Protein AF-A0A522Z5S8-F1 (afdb_monomer_lite)

Secondary structure (DSSP, 8-state):
--------------------HHHHHHHHHHHHHHHHTTS-EEEEEEEEEEEEEEPP-HHHHHTT--SEEEEEEEEEEEETT--STTSTT-EEEEEEES-EEEE-EEEEEEETTEEEEEEEEEEEE--SSPPTTS--EEEEEEEEEE-TT-PBPSS--EEEEEEE---TT-SSPPPPEEEEEEE-

Sequence (184 aa):
MKNIFLSLFLAGPASAASTSLPAALGAASGLAKETSARLASKTNTLAVNACYERVDNAEADRLGLPKRLCLETLSITMPERDPYPLSYDAYLSATGTPAAPRMHISGAAREADGWELVGSWLSLWSAKEPVCGRLNSAHASVYVKSSLDGTLKDAPVTVRAFLMDGSALCRTSAPAVHFDYTRL

pLDDT: mean 79.32, std 18.93, range [34.72, 97.62]

Foldseek 3Di:
DDDDDDDDDDDDDDPPPPCDPVNVVVVVVVVVVVVLVPQDKDKAKDAQQWKWAFDDDVQCVLLVPDRMWTWGMKMKIDGPVDLACPPPPIWMATDTVVGGRTWHFPDWDDDPFFIWTKTFRDKGAQDPDFDAQGFRIKTKIWIFTAGRSGHTDPDDIWIKMKTWSPDPPYPHTHDIDMDTIDID

Radius of gyration: 26.78 Å; chains: 1; bounding box: 43×95×71 Å

Structure (mmCIF, N/CA/C/O backbone):
data_AF-A0A522Z5S8-F1
#
_entry.id   AF-A0A522Z5S8-F1
#
loop_
_atom_site.group_PDB
_atom_site.id
_atom_site.type_symbol
_atom_site.label_atom_id
_atom_site.label_alt_id
_atom_site.label_comp_id
_atom_site.label_asym_id
_atom_site.label_entity_id
_atom_site.label_seq_id
_atom_site.pdbx_PDB_ins_code
_atom_site.Cartn_x
_atom_site.Cartn_y
_atom_site.Cartn_z
_atom_site.occupancy
_atom_site.B_iso_or_equiv
_atom_site.auth_seq_id
_atom_site.auth_comp_id
_atom_site.auth_asym_id
_atom_site.auth_atom_id
_atom_site.pdbx_PDB_model_num
ATOM 1 N N . MET A 1 1 ? 19.270 79.980 44.756 1.00 37.28 1 MET A N 1
ATOM 2 C CA . MET A 1 1 ? 19.827 78.696 44.265 1.00 37.28 1 MET A CA 1
ATOM 3 C C . MET A 1 1 ? 19.237 78.472 42.871 1.00 37.28 1 MET A C 1
ATOM 5 O O . MET A 1 1 ? 18.026 78.397 42.782 1.00 37.28 1 MET A O 1
ATOM 9 N N . LYS A 1 2 ? 19.927 78.874 41.792 1.00 34.72 2 LYS A N 1
ATOM 10 C CA . LYS A 1 2 ? 20.772 78.067 40.875 1.00 34.72 2 LYS A CA 1
ATOM 11 C C . LYS A 1 2 ? 20.060 76.861 40.216 1.00 34.72 2 LYS A C 1
ATOM 13 O O . LYS A 1 2 ? 19.804 75.877 40.890 1.00 34.72 2 LYS A O 1
ATOM 18 N N . ASN A 1 3 ? 19.811 77.035 38.908 1.00 38.81 3 ASN A N 1
ATOM 19 C CA . ASN A 1 3 ? 19.640 76.131 37.752 1.00 38.81 3 ASN A CA 1
ATOM 20 C C . ASN A 1 3 ? 19.570 74.612 37.968 1.00 38.81 3 ASN A C 1
ATOM 22 O O . ASN A 1 3 ? 20.423 74.075 38.659 1.00 38.81 3 ASN A O 1
ATOM 26 N N . ILE A 1 4 ? 18.730 73.939 37.163 1.00 43.72 4 ILE A N 1
ATOM 27 C CA . ILE A 1 4 ? 19.125 72.830 36.266 1.00 43.72 4 ILE A CA 1
ATOM 28 C C . ILE A 1 4 ? 18.105 72.724 35.111 1.00 43.72 4 ILE A C 1
ATOM 30 O O . ILE A 1 4 ? 16.898 72.656 35.322 1.00 43.72 4 ILE A O 1
ATOM 34 N N . PHE A 1 5 ? 18.639 72.742 33.889 1.00 46.28 5 PHE A N 1
ATOM 35 C CA . PHE A 1 5 ? 18.004 72.341 32.632 1.00 46.28 5 PHE A CA 1
ATOM 36 C C . PHE A 1 5 ? 17.902 70.808 32.584 1.00 46.28 5 PHE A C 1
ATOM 38 O O . PHE A 1 5 ? 18.886 70.140 32.896 1.00 46.28 5 PHE A O 1
ATOM 45 N N . LEU A 1 6 ? 16.797 70.251 32.085 1.00 34.75 6 LEU A N 1
ATOM 46 C CA . LEU A 1 6 ? 16.799 68.888 31.547 1.00 34.75 6 LEU A CA 1
ATOM 47 C C . LEU A 1 6 ? 15.931 68.822 30.286 1.00 34.75 6 LEU A C 1
ATOM 49 O O . LEU A 1 6 ? 14.704 68.830 30.347 1.00 34.75 6 LEU A O 1
ATOM 53 N N . SER A 1 7 ? 16.599 68.779 29.137 1.00 41.12 7 SER A N 1
ATOM 54 C CA . SER A 1 7 ? 16.018 68.352 27.867 1.00 41.12 7 SER A CA 1
ATOM 55 C C . SER A 1 7 ? 15.877 66.830 27.882 1.00 41.12 7 SER A C 1
ATOM 57 O O . SER A 1 7 ? 16.847 66.142 28.200 1.00 41.12 7 SER A O 1
ATOM 59 N N . LEU A 1 8 ? 14.721 66.296 27.481 1.00 38.59 8 LEU A N 1
ATOM 60 C CA . LEU A 1 8 ? 14.593 64.886 27.114 1.00 38.59 8 LEU A CA 1
ATOM 61 C C . LEU A 1 8 ? 14.033 64.761 25.693 1.00 38.59 8 LEU A C 1
ATOM 63 O O . LEU A 1 8 ? 13.102 65.460 25.301 1.00 38.59 8 LEU A O 1
ATOM 67 N N . PHE A 1 9 ? 14.697 63.894 24.937 1.00 37.50 9 PHE A N 1
ATOM 68 C CA . PHE A 1 9 ? 14.562 63.637 23.512 1.00 37.50 9 PHE A CA 1
ATOM 69 C C . PHE A 1 9 ? 13.242 62.954 23.109 1.00 37.50 9 PHE A C 1
ATOM 71 O O . PHE A 1 9 ? 12.635 62.223 23.885 1.00 37.50 9 PHE A O 1
ATOM 78 N N . LEU A 1 10 ? 12.896 63.188 21.837 1.00 46.06 10 LEU A N 1
ATOM 79 C CA . LEU A 1 10 ? 12.047 62.435 20.904 1.00 46.06 10 LEU A CA 1
ATOM 80 C C . LEU A 1 10 ? 11.455 61.084 21.352 1.00 46.06 10 LEU A C 1
ATOM 82 O O . LEU A 1 10 ? 12.182 60.142 21.655 1.00 46.06 10 LEU A O 1
ATOM 86 N N . ALA A 1 11 ? 10.152 60.933 21.094 1.00 39.16 11 ALA A N 1
ATOM 87 C CA . ALA A 1 11 ? 9.574 59.681 20.610 1.00 39.16 11 ALA A CA 1
ATOM 88 C C . ALA A 1 11 ? 8.428 59.990 19.623 1.00 39.16 11 ALA A C 1
ATOM 90 O O . ALA A 1 11 ? 7.329 60.359 20.029 1.00 39.16 11 ALA A O 1
ATOM 91 N N . GLY A 1 12 ? 8.682 59.850 18.315 1.00 40.97 12 GLY A N 1
ATOM 92 C CA . GLY A 1 12 ? 7.611 59.432 17.397 1.00 40.97 12 GLY A CA 1
ATOM 93 C C . GLY A 1 12 ? 7.216 57.994 17.755 1.00 40.97 12 GLY A C 1
ATOM 94 O O . GLY A 1 12 ? 8.069 57.256 18.254 1.00 40.97 12 GLY A O 1
ATOM 95 N N . PRO A 1 13 ? 5.948 57.585 17.595 1.00 44.25 13 PRO A N 1
ATOM 96 C CA . PRO A 1 13 ? 5.500 56.984 16.329 1.00 44.25 13 PRO A CA 1
ATOM 97 C C . PRO A 1 13 ? 4.015 57.347 16.038 1.00 44.25 13 PRO A C 1
ATOM 99 O O . PRO A 1 13 ? 3.306 57.861 16.889 1.00 44.25 13 PRO A O 1
ATOM 102 N N . ALA A 1 14 ? 3.469 57.226 14.833 1.00 38.84 14 ALA A N 1
ATOM 103 C CA . ALA A 1 14 ? 3.200 55.955 14.188 1.00 38.84 14 ALA A CA 1
ATOM 104 C C . ALA A 1 14 ? 3.153 56.142 12.672 1.00 38.84 14 ALA A C 1
ATOM 106 O O . ALA A 1 14 ? 2.188 56.654 12.108 1.00 38.84 14 ALA A O 1
ATOM 107 N N . SER A 1 15 ? 4.194 55.646 12.006 1.00 42.84 15 SER A N 1
ATOM 108 C CA . SER A 1 15 ? 3.982 55.045 10.698 1.00 42.84 15 SER A CA 1
ATOM 109 C C . SER A 1 15 ? 3.010 53.892 10.929 1.00 42.84 15 SER A C 1
ATOM 111 O O . SER A 1 15 ? 3.360 52.904 11.579 1.00 42.84 15 SER A O 1
ATOM 113 N N . ALA A 1 16 ? 1.766 54.047 10.479 1.00 45.31 16 ALA A N 1
ATOM 114 C CA . ALA A 1 16 ? 0.906 52.904 10.245 1.00 45.31 16 ALA A CA 1
ATOM 115 C C . ALA A 1 16 ? 1.639 52.061 9.201 1.00 45.31 16 ALA A C 1
ATOM 117 O O . ALA A 1 16 ? 1.659 52.408 8.019 1.00 45.31 16 ALA A O 1
ATOM 118 N N . ALA A 1 17 ? 2.333 51.018 9.659 1.00 46.22 17 ALA A N 1
ATOM 119 C CA . ALA A 1 17 ? 2.975 50.067 8.777 1.00 46.22 17 ALA A CA 1
ATOM 120 C C . ALA A 1 17 ? 1.879 49.517 7.866 1.00 46.22 17 ALA A C 1
ATOM 122 O O . ALA A 1 17 ? 1.029 48.740 8.294 1.00 46.22 17 ALA A O 1
ATOM 123 N N . SER A 1 18 ? 1.874 49.987 6.619 1.00 45.94 18 SER A N 1
ATOM 124 C CA . SER A 1 18 ? 1.090 49.394 5.553 1.00 45.94 18 SER A CA 1
ATOM 125 C C . SER A 1 18 ? 1.662 48.002 5.355 1.00 45.94 18 SER A C 1
ATOM 127 O O . SER A 1 18 ? 2.659 47.820 4.659 1.00 45.94 18 SER A O 1
ATOM 129 N N . THR A 1 19 ? 1.083 47.018 6.035 1.00 49.81 19 THR A N 1
ATOM 130 C CA . THR A 1 19 ? 1.290 45.619 5.701 1.00 49.81 19 THR A CA 1
ATOM 131 C C . THR A 1 19 ? 0.770 45.459 4.288 1.00 49.81 19 THR A C 1
ATOM 133 O O . THR A 1 19 ? -0.432 45.438 4.029 1.00 49.81 19 THR A O 1
ATOM 136 N N . SER A 1 20 ? 1.703 45.442 3.342 1.00 51.53 20 SER A N 1
ATOM 137 C CA . SER A 1 20 ? 1.386 45.170 1.956 1.00 51.53 20 SER A CA 1
ATOM 138 C C . SER A 1 20 ? 0.642 43.833 1.905 1.00 51.53 20 SER A C 1
ATOM 140 O O . SER A 1 20 ? 0.994 42.884 2.615 1.00 51.53 20 SER A O 1
ATOM 142 N N . LEU A 1 21 ? -0.404 43.759 1.077 1.00 51.47 21 LEU A N 1
ATOM 143 C CA . LEU A 1 21 ? -1.185 42.538 0.852 1.00 51.47 21 LEU A CA 1
ATOM 144 C C . LEU A 1 21 ? -0.321 41.260 0.753 1.00 51.47 21 LEU A C 1
ATOM 146 O O . LEU A 1 21 ? -0.711 40.267 1.356 1.00 51.47 21 LEU A O 1
ATOM 150 N N . PRO A 1 22 ? 0.873 41.250 0.121 1.00 54.16 22 PRO A N 1
ATOM 151 C CA . PRO A 1 22 ? 1.738 40.069 0.079 1.00 54.16 22 PRO A CA 1
ATOM 152 C C . PRO A 1 22 ? 2.252 39.600 1.446 1.00 54.16 22 PRO A C 1
ATOM 154 O O . PRO A 1 22 ? 2.357 38.398 1.669 1.00 54.16 22 PRO A O 1
ATOM 157 N N . ALA A 1 23 ? 2.555 40.513 2.374 1.00 52.62 23 ALA A N 1
ATOM 158 C CA . ALA A 1 23 ? 3.018 40.164 3.718 1.00 52.62 23 ALA A CA 1
ATOM 159 C C . ALA A 1 23 ? 1.867 39.632 4.586 1.00 52.62 23 ALA A C 1
ATOM 161 O O . ALA A 1 23 ? 2.050 38.673 5.334 1.00 52.62 23 ALA A O 1
ATOM 162 N N . ALA A 1 24 ? 0.666 40.197 4.430 1.00 51.31 24 ALA A N 1
ATOM 163 C CA . ALA A 1 24 ? -0.547 39.699 5.076 1.00 51.31 24 ALA A CA 1
ATOM 164 C C . ALA A 1 24 ? -0.981 38.332 4.513 1.00 51.31 24 ALA A C 1
ATOM 166 O O . ALA A 1 24 ? -1.322 37.440 5.284 1.00 51.31 24 ALA A O 1
ATOM 167 N N . LEU A 1 25 ? -0.900 38.127 3.192 1.00 49.47 25 LEU A N 1
ATOM 168 C CA . LEU A 1 25 ? -1.149 36.832 2.551 1.00 49.47 25 LEU A CA 1
ATOM 169 C C . LEU A 1 25 ? -0.077 35.799 2.911 1.00 49.47 25 LEU A C 1
ATOM 171 O O . LEU A 1 25 ? -0.419 34.648 3.161 1.00 49.47 25 LEU A O 1
ATOM 175 N N . GLY A 1 26 ? 1.197 36.185 2.987 1.00 48.94 26 GLY A N 1
ATOM 176 C CA . GLY A 1 26 ? 2.288 35.308 3.418 1.00 48.94 26 GLY A CA 1
ATOM 177 C C . GLY A 1 26 ? 2.139 34.867 4.876 1.00 48.94 26 GLY A C 1
ATOM 178 O O . GLY A 1 26 ? 2.268 33.681 5.173 1.00 48.94 26 GLY A O 1
ATOM 179 N N . ALA A 1 27 ? 1.777 35.792 5.769 1.00 52.03 27 ALA A N 1
ATOM 180 C CA . ALA A 1 27 ? 1.497 35.495 7.172 1.00 52.03 27 ALA A CA 1
ATOM 181 C C . ALA A 1 27 ? 0.217 34.661 7.349 1.00 52.03 27 ALA A C 1
ATOM 183 O O . ALA A 1 27 ? 0.223 33.711 8.123 1.00 52.03 27 ALA A O 1
ATOM 184 N N . ALA A 1 28 ? -0.852 34.943 6.595 1.00 53.97 28 ALA A N 1
ATOM 185 C CA . ALA A 1 28 ? -2.082 34.148 6.604 1.00 53.97 28 ALA A CA 1
ATOM 186 C C . ALA A 1 28 ? -1.871 32.740 6.027 1.00 53.97 28 ALA A C 1
ATOM 188 O O . ALA A 1 28 ? -2.421 31.779 6.552 1.00 53.97 28 ALA A O 1
ATOM 189 N N . SER A 1 29 ? -1.032 32.598 4.997 1.00 52.19 29 SER A N 1
ATOM 190 C CA . SER A 1 29 ? -0.641 31.296 4.442 1.00 52.19 29 SER A CA 1
ATOM 191 C C . SER A 1 29 ? 0.230 30.514 5.425 1.00 52.19 29 SER A C 1
ATOM 193 O O . SER A 1 29 ? 0.051 29.310 5.571 1.00 52.19 29 SER A O 1
ATOM 195 N N . GLY A 1 30 ? 1.145 31.190 6.129 1.00 48.44 30 GLY A N 1
ATOM 196 C CA . GLY A 1 30 ? 1.955 30.605 7.199 1.00 48.44 30 GLY A CA 1
ATOM 197 C C . GLY A 1 30 ? 1.107 30.130 8.380 1.00 48.44 30 GLY A C 1
ATOM 198 O O . GLY A 1 30 ? 1.218 28.973 8.776 1.00 48.44 30 GLY A O 1
ATOM 199 N N . LEU A 1 31 ? 0.191 30.976 8.865 1.00 45.19 31 LEU A N 1
ATOM 200 C CA . LEU A 1 31 ? -0.770 30.620 9.910 1.00 45.19 31 LEU A CA 1
ATOM 201 C C . LEU A 1 31 ? -1.704 29.498 9.458 1.00 45.19 31 LEU A C 1
ATOM 203 O O . LEU A 1 31 ? -1.884 28.550 10.208 1.00 45.19 31 LEU A O 1
ATOM 207 N N . ALA A 1 32 ? -2.264 29.533 8.247 1.00 51.31 32 ALA A N 1
ATOM 208 C CA . ALA A 1 32 ? -3.106 28.449 7.737 1.00 51.31 32 ALA A CA 1
ATOM 209 C C . ALA A 1 32 ? -2.341 27.115 7.690 1.00 51.31 32 ALA A C 1
ATOM 211 O O . ALA A 1 32 ? -2.865 26.091 8.117 1.00 51.31 32 ALA A O 1
ATOM 212 N N . LYS A 1 33 ? -1.068 27.139 7.274 1.00 50.38 33 LYS A N 1
ATOM 213 C CA . LYS A 1 33 ? -0.198 25.956 7.220 1.00 50.38 33 LYS A CA 1
ATOM 214 C C . LYS A 1 33 ? 0.161 25.419 8.614 1.00 50.38 33 LYS A C 1
ATOM 216 O O . LYS A 1 33 ? 0.175 24.206 8.804 1.00 50.38 33 LYS A O 1
ATOM 221 N N . GLU A 1 34 ? 0.386 26.292 9.599 1.00 44.44 34 GLU A N 1
ATOM 222 C CA . GLU A 1 34 ? 0.564 25.906 11.011 1.00 44.44 34 GLU A CA 1
ATOM 223 C C . GLU A 1 34 ? -0.739 25.441 11.681 1.00 44.44 34 GLU A C 1
ATOM 225 O O . GLU A 1 34 ? -0.708 24.558 12.536 1.00 44.44 34 GLU A O 1
ATOM 230 N N . THR A 1 35 ? -1.890 25.995 11.292 1.00 47.41 35 THR A N 1
ATOM 231 C CA . THR A 1 35 ? -3.193 25.634 11.872 1.00 47.41 35 THR A CA 1
ATOM 232 C C . THR A 1 35 ? -3.669 24.275 11.352 1.00 47.41 35 THR A C 1
ATOM 234 O O . THR A 1 35 ? -4.172 23.477 12.138 1.00 47.41 35 THR A O 1
ATOM 237 N N . SER A 1 36 ? -3.422 23.951 10.076 1.00 48.66 36 SER A N 1
ATOM 238 C CA . SER A 1 36 ? -3.615 22.596 9.534 1.00 48.66 36 SER A CA 1
ATOM 239 C C . SER A 1 36 ? -2.697 21.572 10.210 1.00 48.66 36 SER A C 1
ATOM 241 O O . SER A 1 36 ? -3.125 20.462 10.509 1.00 48.66 36 SER A O 1
ATOM 243 N N . ALA A 1 37 ? -1.459 21.957 10.542 1.00 48.75 37 ALA A N 1
ATOM 244 C CA . ALA A 1 37 ? -0.503 21.093 11.239 1.00 48.75 37 ALA A CA 1
ATOM 245 C C . ALA A 1 37 ? -0.835 20.848 12.730 1.00 48.75 37 ALA A C 1
ATOM 247 O O . ALA A 1 37 ? -0.194 20.012 13.365 1.00 48.75 37 ALA A O 1
ATOM 248 N N . ARG A 1 38 ? -1.824 21.556 13.299 1.00 51.06 38 ARG A N 1
ATOM 249 C CA . ARG A 1 38 ? -2.260 21.443 14.707 1.00 51.06 38 ARG A CA 1
ATOM 250 C C . ARG A 1 38 ? -3.714 20.997 14.870 1.00 51.06 38 ARG A C 1
ATOM 252 O O . ARG A 1 38 ? -4.305 21.198 15.932 1.00 51.06 38 ARG A O 1
ATOM 259 N N . LEU A 1 39 ? -4.314 20.394 13.849 1.00 60.91 39 LEU A N 1
ATOM 260 C CA . LEU A 1 39 ? -5.585 19.708 14.044 1.00 60.91 39 LEU A CA 1
ATOM 261 C C . LEU A 1 39 ? -5.332 18.461 14.897 1.00 60.91 39 LEU A C 1
ATOM 263 O O . LEU A 1 39 ? -4.479 17.636 14.568 1.00 60.91 39 LEU A O 1
ATOM 267 N N . ALA A 1 40 ? -6.052 18.348 16.016 1.00 74.94 40 ALA A N 1
ATOM 268 C CA . ALA A 1 40 ? -6.069 17.126 16.808 1.00 74.94 40 ALA A CA 1
ATOM 269 C C . ALA A 1 40 ? -6.390 15.950 15.875 1.00 74.94 40 ALA A C 1
ATOM 271 O O . ALA A 1 40 ? -7.257 16.064 15.002 1.00 74.94 40 ALA A O 1
ATOM 272 N N . SER A 1 41 ? -5.632 14.865 15.998 1.00 84.94 41 SER A N 1
ATOM 273 C CA . SER A 1 41 ? -5.731 13.713 15.109 1.00 84.94 41 SER A CA 1
ATOM 274 C C . SER A 1 41 ? -5.950 12.454 15.924 1.00 84.94 41 SER A C 1
ATOM 276 O O . SER A 1 41 ? -5.362 12.268 16.988 1.00 84.94 41 SER A O 1
ATOM 278 N N . LYS A 1 42 ? -6.785 11.570 15.389 1.00 88.38 42 LYS A N 1
ATOM 279 C CA . LYS A 1 42 ? -6.973 10.223 15.914 1.00 88.38 42 LYS A CA 1
ATOM 280 C C . LYS A 1 42 ? -6.209 9.244 15.036 1.00 88.38 42 LYS A C 1
ATOM 282 O O . LYS A 1 42 ? -6.251 9.345 13.810 1.00 88.38 42 LYS A O 1
ATOM 287 N N . THR A 1 43 ? -5.525 8.294 15.664 1.00 92.44 43 THR A N 1
ATOM 288 C CA . THR A 1 43 ? -4.849 7.197 14.966 1.00 92.44 43 THR A CA 1
ATOM 289 C C . THR A 1 43 ? -5.447 5.876 15.421 1.00 92.44 43 THR A C 1
ATOM 291 O O . THR A 1 43 ? -5.424 5.572 16.611 1.00 92.44 43 THR A O 1
ATOM 294 N N . ASN A 1 44 ? -5.971 5.094 14.478 1.00 93.31 44 ASN A N 1
ATOM 295 C CA . ASN A 1 44 ? -6.411 3.722 14.719 1.00 93.31 44 ASN A CA 1
ATOM 296 C C . ASN A 1 44 ? -5.375 2.764 14.138 1.00 93.31 44 ASN A C 1
ATOM 298 O O . ASN A 1 44 ? -5.018 2.895 12.968 1.00 93.31 44 ASN A O 1
ATOM 302 N N . THR A 1 45 ? -4.924 1.796 14.933 1.00 95.38 45 THR A N 1
ATOM 303 C CA . THR A 1 45 ? -3.874 0.845 14.547 1.00 95.38 45 THR A CA 1
ATOM 304 C C . THR A 1 45 ? -4.403 -0.581 14.576 1.00 95.38 45 THR A C 1
ATOM 306 O O . THR A 1 45 ? -4.994 -1.010 15.563 1.00 95.38 45 THR A O 1
ATOM 309 N N . LEU A 1 46 ? -4.136 -1.316 13.502 1.00 95.44 46 LEU A N 1
ATOM 310 C CA . LEU A 1 46 ? -4.347 -2.748 13.364 1.00 95.44 46 LEU A CA 1
ATOM 311 C C . LEU A 1 46 ? -2.989 -3.457 13.421 1.00 95.44 46 LEU A C 1
ATOM 313 O O . LEU A 1 46 ? -2.070 -3.121 12.669 1.00 95.44 46 LEU A O 1
ATOM 317 N N . ALA A 1 47 ? -2.866 -4.458 14.289 1.00 95.38 47 ALA A N 1
ATOM 318 C CA . ALA A 1 47 ? -1.757 -5.401 14.227 1.00 95.38 47 ALA A CA 1
ATOM 319 C C . ALA A 1 47 ? -2.007 -6.386 13.076 1.00 95.38 47 ALA A C 1
ATOM 321 O O . ALA A 1 47 ? -3.066 -7.001 13.010 1.00 95.38 47 ALA A O 1
ATOM 322 N N . VAL A 1 48 ? -1.041 -6.532 12.170 1.00 94.50 48 VAL A N 1
ATOM 323 C CA . VAL A 1 48 ? -1.150 -7.407 10.993 1.00 94.50 48 VAL A CA 1
ATOM 324 C C . VAL A 1 48 ? -0.235 -8.620 11.122 1.00 94.50 48 VAL A C 1
ATOM 326 O O . VAL A 1 48 ? -0.685 -9.741 10.885 1.00 94.50 48 VAL A O 1
ATOM 329 N N . ASN A 1 49 ? 1.028 -8.392 11.505 1.00 94.50 49 ASN A N 1
ATOM 330 C CA . ASN A 1 49 ? 2.063 -9.406 11.735 1.00 94.50 49 ASN A CA 1
ATOM 331 C C . ASN A 1 49 ? 2.096 -10.515 10.668 1.00 94.50 49 ASN A C 1
ATOM 333 O O . ASN A 1 49 ? 1.986 -11.701 10.979 1.00 94.50 49 ASN A O 1
ATOM 337 N N . ALA A 1 50 ? 2.223 -10.127 9.398 1.00 95.19 50 ALA A N 1
ATOM 338 C CA . ALA A 1 50 ? 2.193 -11.049 8.267 1.00 95.19 50 ALA A CA 1
ATOM 339 C C . ALA A 1 50 ? 3.246 -10.709 7.218 1.00 95.19 50 ALA A C 1
ATOM 341 O O . ALA A 1 50 ? 3.548 -9.539 6.983 1.00 95.19 50 ALA A O 1
ATOM 342 N N . CYS A 1 51 ? 3.756 -11.732 6.536 1.00 95.69 51 CYS A N 1
ATOM 343 C CA . CYS A 1 51 ? 4.565 -11.550 5.341 1.00 95.69 51 CYS A CA 1
ATOM 344 C C . CYS A 1 51 ? 3.779 -11.943 4.093 1.00 95.69 51 CYS A C 1
ATOM 346 O O . CYS A 1 51 ? 2.880 -12.776 4.132 1.00 95.69 51 CYS A O 1
ATOM 348 N N . TYR A 1 52 ? 4.146 -11.317 2.989 1.00 96.69 52 TYR A N 1
ATOM 349 C CA . TYR A 1 52 ? 3.513 -11.426 1.695 1.00 96.69 52 TYR A CA 1
ATOM 350 C C . TYR A 1 52 ? 4.604 -11.664 0.660 1.00 96.69 52 TYR A C 1
ATOM 352 O O . TYR A 1 52 ? 5.636 -10.988 0.683 1.00 96.69 52 TYR A O 1
ATOM 360 N N . GLU A 1 53 ? 4.375 -12.590 -0.259 1.00 97.62 53 GLU A N 1
ATOM 361 C CA . GLU A 1 53 ? 5.288 -12.894 -1.355 1.00 97.62 53 GLU A CA 1
ATOM 362 C C . GLU A 1 53 ? 4.568 -12.779 -2.696 1.00 97.62 53 GLU A C 1
ATOM 364 O O . GLU A 1 53 ? 3.474 -13.313 -2.876 1.00 97.62 53 GLU A O 1
ATOM 369 N N . ARG A 1 54 ? 5.165 -12.058 -3.646 1.00 96.75 54 ARG A N 1
ATOM 370 C CA . ARG A 1 54 ? 4.648 -12.009 -5.016 1.00 96.75 54 ARG A CA 1
ATOM 371 C C . ARG A 1 54 ? 5.193 -13.160 -5.847 1.00 96.75 54 ARG A C 1
ATOM 373 O O . ARG A 1 54 ? 6.293 -13.650 -5.605 1.00 96.75 54 ARG A O 1
ATOM 380 N N . VAL A 1 55 ? 4.455 -13.499 -6.899 1.00 95.88 55 VAL A N 1
ATOM 381 C CA . VAL A 1 55 ? 4.928 -14.400 -7.953 1.00 95.88 55 VAL A CA 1
ATOM 382 C C . VAL A 1 55 ? 6.210 -13.880 -8.618 1.00 95.88 55 VAL A C 1
ATOM 384 O O . VAL A 1 55 ? 6.484 -12.670 -8.647 1.00 95.88 55 VAL A O 1
ATOM 387 N N . ASP A 1 56 ? 6.986 -14.806 -9.183 1.00 96.12 56 ASP A N 1
ATOM 388 C CA . ASP A 1 56 ? 8.156 -14.468 -9.989 1.00 96.12 56 ASP A CA 1
ATOM 389 C C . ASP A 1 56 ? 7.735 -13.681 -11.233 1.00 96.12 56 ASP A C 1
ATOM 391 O O . ASP A 1 56 ? 6.863 -14.093 -12.000 1.00 96.12 56 ASP A O 1
ATOM 395 N N . ASN A 1 57 ? 8.343 -12.507 -11.412 1.00 95.75 57 ASN A N 1
ATOM 396 C CA . ASN A 1 57 ? 8.029 -11.599 -12.504 1.00 95.75 57 ASN A CA 1
ATOM 397 C C . ASN A 1 57 ? 9.252 -10.729 -12.816 1.00 95.75 57 ASN A C 1
ATOM 399 O O . ASN A 1 57 ? 9.585 -9.820 -12.055 1.00 95.75 57 ASN A O 1
ATOM 403 N N . ALA A 1 58 ? 9.875 -10.988 -13.967 1.00 93.75 58 ALA A N 1
ATOM 404 C CA . ALA A 1 58 ? 11.109 -10.321 -14.377 1.00 93.75 58 ALA A CA 1
ATOM 405 C C . ALA A 1 58 ? 10.964 -8.794 -14.502 1.00 93.75 58 ALA A C 1
ATOM 407 O O . ALA A 1 58 ? 11.917 -8.058 -14.254 1.00 93.75 58 ALA A O 1
ATOM 408 N N . GLU A 1 59 ? 9.778 -8.299 -14.862 1.00 91.88 59 GLU A N 1
ATOM 409 C CA . GLU A 1 59 ? 9.543 -6.861 -14.989 1.00 91.88 59 GLU A CA 1
ATOM 410 C C . GLU A 1 59 ? 9.387 -6.196 -13.616 1.00 91.88 59 GLU A C 1
ATOM 412 O O . GLU A 1 59 ? 9.927 -5.114 -13.392 1.00 91.88 59 GLU A O 1
ATOM 417 N N . ALA A 1 60 ? 8.734 -6.866 -12.663 1.00 93.94 60 ALA A N 1
ATOM 418 C CA . ALA A 1 60 ? 8.689 -6.425 -11.271 1.00 93.94 60 ALA A CA 1
ATOM 419 C C . ALA A 1 60 ? 10.091 -6.405 -10.639 1.00 93.94 60 ALA A C 1
ATOM 421 O O . ALA A 1 60 ? 10.426 -5.445 -9.943 1.00 93.94 60 ALA A O 1
ATOM 422 N N . ASP A 1 61 ? 10.920 -7.420 -10.918 1.00 94.06 61 ASP A N 1
ATOM 423 C CA . ASP A 1 61 ? 12.322 -7.473 -10.482 1.00 94.06 61 ASP A CA 1
ATOM 424 C C . ASP A 1 61 ? 13.127 -6.304 -11.064 1.00 94.06 61 ASP A C 1
ATOM 426 O O . ASP A 1 61 ? 13.811 -5.587 -10.334 1.00 94.06 61 ASP A O 1
ATOM 430 N N . ARG A 1 62 ? 12.992 -6.052 -12.373 1.00 91.69 62 ARG A N 1
ATOM 431 C CA . ARG A 1 62 ? 13.657 -4.937 -13.065 1.00 91.69 62 ARG A CA 1
ATOM 432 C C . ARG A 1 62 ? 13.245 -3.572 -12.509 1.00 91.69 62 ARG A C 1
ATOM 434 O O . ARG A 1 62 ? 14.072 -2.665 -12.445 1.00 91.69 62 ARG A O 1
ATOM 441 N N . LEU A 1 63 ? 11.976 -3.416 -12.135 1.00 91.06 63 LEU A N 1
ATOM 442 C CA . LEU A 1 63 ? 11.435 -2.198 -11.526 1.00 91.06 63 LEU A CA 1
ATOM 443 C C . LEU A 1 63 ? 11.775 -2.074 -10.030 1.00 91.06 63 LEU A C 1
ATOM 445 O O . LEU A 1 63 ? 11.443 -1.062 -9.414 1.00 91.06 63 LEU A O 1
ATOM 449 N N . GLY A 1 64 ? 12.450 -3.072 -9.450 1.00 92.06 64 GLY A N 1
ATOM 450 C CA . GLY A 1 64 ? 12.903 -3.073 -8.061 1.00 92.06 64 GLY A CA 1
ATOM 451 C C . GLY A 1 64 ? 11.809 -3.382 -7.039 1.00 92.06 64 GLY A C 1
ATOM 452 O O . GLY A 1 64 ? 12.011 -3.148 -5.848 1.00 92.06 64 GLY A O 1
ATOM 453 N N . LEU A 1 65 ? 10.649 -3.888 -7.470 1.00 93.19 65 LEU A N 1
ATOM 454 C CA . LEU A 1 65 ? 9.554 -4.213 -6.562 1.00 93.19 65 LEU A CA 1
ATOM 455 C C . LEU A 1 65 ? 9.971 -5.392 -5.663 1.00 93.19 65 LEU A C 1
ATOM 457 O O . LEU A 1 65 ? 10.281 -6.461 -6.192 1.00 93.19 65 LEU A O 1
ATOM 461 N N . PRO A 1 66 ? 9.964 -5.273 -4.323 1.00 93.81 66 PRO A N 1
ATOM 462 C CA . PRO A 1 66 ? 10.432 -6.345 -3.450 1.00 93.81 66 PRO A CA 1
ATOM 463 C C . PRO A 1 66 ? 9.643 -7.642 -3.646 1.00 93.81 66 PRO A C 1
ATOM 465 O O . PRO A 1 66 ? 8.415 -7.625 -3.768 1.00 93.81 66 PRO A O 1
ATOM 468 N N . LYS A 1 67 ? 10.348 -8.780 -3.657 1.00 95.19 67 LYS A N 1
ATOM 469 C CA . LYS A 1 67 ? 9.715 -10.105 -3.752 1.00 95.19 67 LYS A CA 1
ATOM 470 C C . LYS A 1 67 ? 8.900 -10.433 -2.500 1.00 95.19 67 LYS A C 1
ATOM 472 O O . LYS A 1 67 ? 7.799 -10.964 -2.608 1.00 95.19 67 LYS A O 1
ATOM 477 N N . ARG A 1 68 ? 9.418 -10.046 -1.332 1.00 95.75 68 ARG A N 1
ATOM 478 C CA . ARG A 1 68 ? 8.786 -10.243 -0.029 1.00 95.75 68 ARG A CA 1
ATOM 479 C C . ARG A 1 68 ? 8.563 -8.909 0.671 1.00 95.75 68 ARG A C 1
ATOM 481 O O . ARG A 1 68 ? 9.450 -8.059 0.678 1.00 95.75 68 ARG A O 1
ATOM 488 N N . LEU A 1 69 ? 7.391 -8.765 1.276 1.00 94.56 69 LEU A N 1
ATOM 489 C CA . LEU A 1 69 ? 6.996 -7.631 2.106 1.00 94.56 69 LEU A CA 1
ATOM 490 C C . LEU A 1 69 ? 6.507 -8.182 3.444 1.00 94.56 69 LEU A C 1
ATOM 492 O O . LEU A 1 69 ? 5.732 -9.131 3.456 1.00 94.56 69 LEU A O 1
ATOM 496 N N . CYS A 1 70 ? 6.933 -7.620 4.568 1.00 94.69 70 CYS A N 1
ATOM 497 C CA . CYS A 1 70 ? 6.427 -8.007 5.885 1.00 94.69 70 CYS A CA 1
ATOM 498 C C . CYS A 1 70 ? 5.790 -6.793 6.548 1.00 94.69 70 CYS A C 1
ATOM 500 O O . CYS A 1 70 ? 6.440 -5.761 6.672 1.00 94.69 70 CYS A O 1
ATOM 502 N N . LEU A 1 71 ? 4.521 -6.917 6.924 1.00 93.81 71 LEU A N 1
ATOM 503 C CA . LEU A 1 71 ? 3.704 -5.873 7.526 1.00 93.81 71 LEU A CA 1
ATOM 504 C C . LEU A 1 71 ? 3.432 -6.248 8.983 1.00 93.81 71 LEU A C 1
ATOM 506 O O . LEU A 1 71 ? 2.802 -7.269 9.260 1.00 93.81 71 LEU A O 1
ATOM 510 N N . GLU A 1 72 ? 3.910 -5.430 9.909 1.00 95.31 72 GLU A N 1
ATOM 511 C CA . GLU A 1 72 ? 3.726 -5.636 11.348 1.00 95.31 72 GLU A CA 1
ATOM 512 C C . GLU A 1 72 ? 2.465 -4.921 11.824 1.00 95.31 72 GLU A C 1
ATOM 514 O O . GLU A 1 72 ? 1.567 -5.544 12.389 1.00 95.31 72 GLU A O 1
ATOM 519 N N . THR A 1 73 ? 2.363 -3.625 11.532 1.00 95.12 73 THR A N 1
ATOM 520 C CA . THR A 1 73 ? 1.202 -2.800 11.869 1.00 95.12 73 THR A CA 1
ATOM 521 C C . THR A 1 73 ? 0.754 -1.982 10.672 1.00 95.12 73 THR A C 1
ATOM 523 O O . THR A 1 73 ? 1.559 -1.617 9.813 1.00 95.12 73 THR A O 1
ATOM 526 N N . LEU A 1 74 ? -0.541 -1.689 10.638 1.00 95.19 74 LEU A N 1
ATOM 527 C CA . LEU A 1 74 ? -1.151 -0.749 9.716 1.00 95.19 74 LEU A CA 1
ATOM 528 C C . LEU A 1 74 ? -1.970 0.243 10.533 1.00 95.19 74 LEU A C 1
ATOM 530 O O . LEU A 1 74 ? -2.797 -0.163 11.347 1.00 95.19 74 LEU A O 1
ATOM 534 N N . SER A 1 75 ? -1.759 1.531 10.313 1.00 94.88 75 SER A N 1
ATOM 535 C CA . SER A 1 75 ? -2.494 2.587 10.996 1.00 94.88 75 SER A CA 1
ATOM 536 C C . SER A 1 7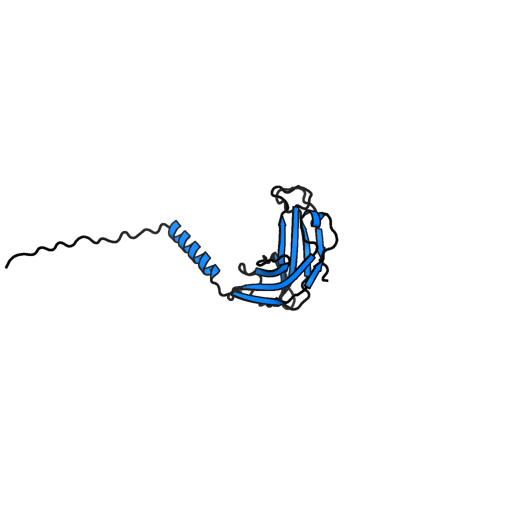5 ? -3.171 3.498 9.993 1.00 94.88 75 SER A C 1
ATOM 538 O O . SER A 1 75 ? -2.661 3.719 8.898 1.00 94.88 75 SER A O 1
ATOM 540 N N . ILE A 1 76 ? -4.303 4.060 10.396 1.00 93.81 76 ILE A N 1
ATOM 541 C CA . ILE A 1 76 ? -4.926 5.203 9.739 1.00 93.81 76 ILE A CA 1
ATOM 542 C C . ILE A 1 76 ? -4.933 6.375 10.710 1.00 93.81 76 ILE A C 1
ATOM 544 O O . ILE A 1 76 ? -5.420 6.254 11.836 1.00 93.81 76 ILE A O 1
ATOM 548 N N . THR A 1 77 ? -4.401 7.508 10.267 1.00 92.62 77 THR A N 1
ATOM 549 C CA . THR A 1 77 ? -4.453 8.772 10.999 1.00 92.62 77 THR A CA 1
ATOM 550 C C . THR A 1 77 ? -5.427 9.702 10.292 1.00 92.62 77 THR A C 1
ATOM 552 O O . THR A 1 77 ? -5.328 9.886 9.081 1.00 92.62 77 THR A O 1
ATOM 555 N N . MET A 1 78 ? -6.368 10.279 11.040 1.00 90.38 78 MET A N 1
ATOM 556 C CA . MET A 1 78 ? -7.381 11.209 10.528 1.00 90.38 78 MET A CA 1
ATOM 557 C C . MET A 1 78 ? -7.495 12.441 11.435 1.00 90.38 78 MET A C 1
ATOM 559 O O . MET A 1 78 ? -7.296 12.318 12.649 1.00 90.38 78 MET A O 1
ATOM 563 N N . PRO A 1 79 ? -7.879 13.610 10.898 1.00 85.31 79 PRO A N 1
ATOM 564 C CA . PRO A 1 79 ? -8.284 14.753 11.711 1.00 85.31 79 PRO A CA 1
ATOM 565 C C . PRO A 1 79 ? -9.499 14.414 12.585 1.00 85.31 79 PRO A C 1
ATOM 567 O O . PRO A 1 79 ? -10.459 13.809 12.124 1.00 85.31 79 PRO A O 1
ATOM 570 N N . GLU A 1 80 ? -9.526 14.850 13.842 1.00 81.75 80 GLU A N 1
ATOM 571 C CA . GLU A 1 80 ? -10.672 14.598 14.735 1.00 81.75 80 GLU A CA 1
ATOM 572 C C . GLU A 1 80 ? -11.962 15.280 14.263 1.00 81.75 80 GLU A C 1
ATOM 574 O O . GLU A 1 80 ? -13.056 14.762 14.477 1.00 81.75 80 GLU A O 1
ATOM 579 N N . ARG A 1 81 ? -11.838 16.439 13.606 1.00 75.56 81 ARG A N 1
ATOM 580 C CA . ARG A 1 81 ? -12.982 17.208 13.089 1.00 75.56 81 ARG A CA 1
ATOM 581 C C . ARG A 1 81 ? -13.567 16.635 11.802 1.00 75.56 81 ARG A C 1
ATOM 583 O O . ARG A 1 81 ? -14.675 17.017 11.437 1.00 75.56 81 ARG A O 1
ATOM 590 N N . ASP A 1 82 ? -12.833 15.752 11.132 1.00 74.50 82 ASP A N 1
ATOM 591 C CA . ASP A 1 82 ? -13.261 15.094 9.905 1.00 74.50 82 ASP A CA 1
ATOM 592 C C . ASP A 1 82 ? -13.095 13.576 10.073 1.00 74.50 82 ASP A C 1
ATOM 594 O O . ASP A 1 82 ? -12.021 13.025 9.820 1.00 74.50 82 ASP A O 1
ATOM 598 N N . PRO A 1 83 ? -14.141 12.877 10.553 1.00 67.56 83 PRO A N 1
ATOM 599 C CA . PRO A 1 83 ? -14.039 11.467 10.896 1.00 67.56 83 PRO A CA 1
ATOM 600 C C . PRO A 1 83 ? -13.985 10.554 9.664 1.00 67.56 83 PRO A C 1
ATOM 602 O O . PRO A 1 83 ? -13.999 9.335 9.840 1.00 67.56 83 PRO A O 1
ATOM 605 N N . TYR A 1 84 ? -13.959 11.105 8.445 1.00 76.06 84 TYR A N 1
ATOM 606 C CA . TYR A 1 84 ? -13.949 10.316 7.226 1.00 76.06 84 TYR A CA 1
ATOM 607 C C . TYR A 1 84 ? -12.517 9.929 6.823 1.00 76.06 84 TYR A C 1
ATOM 609 O O . TYR A 1 84 ? -11.631 10.787 6.742 1.00 76.06 84 TYR A O 1
ATOM 617 N N . PRO A 1 85 ? -12.283 8.652 6.464 1.00 73.12 85 PRO A N 1
ATOM 618 C CA . PRO A 1 85 ? -10.959 8.142 6.100 1.00 73.12 85 PRO A CA 1
ATOM 619 C C . PRO A 1 85 ? -10.427 8.670 4.755 1.00 73.12 85 PRO A C 1
ATOM 621 O O . PRO A 1 85 ? -9.389 8.217 4.292 1.00 73.12 85 PRO A O 1
ATOM 624 N N . LEU A 1 86 ? -11.137 9.605 4.116 1.00 79.00 86 LEU A N 1
ATOM 625 C CA . LEU A 1 86 ? -10.805 10.201 2.816 1.00 79.00 86 LEU A CA 1
ATOM 626 C C . LEU A 1 86 ? -10.643 11.723 2.890 1.00 79.00 86 LEU A C 1
ATOM 628 O O . LEU A 1 86 ? -10.597 12.388 1.855 1.00 79.00 86 LEU A O 1
ATOM 632 N N . SER A 1 87 ? -10.584 12.284 4.099 1.00 82.06 87 SER A N 1
ATOM 633 C CA . SER A 1 87 ? -10.234 13.690 4.278 1.00 82.06 87 SER A CA 1
ATOM 634 C C . SER A 1 87 ? -8.822 13.956 3.749 1.00 82.06 87 SER A C 1
ATOM 636 O O . SER A 1 87 ? -7.961 13.078 3.772 1.00 82.06 87 SER A O 1
ATOM 638 N N . TYR A 1 88 ? -8.570 15.172 3.259 1.00 76.00 88 TYR A N 1
ATOM 639 C CA . TYR A 1 88 ? -7.293 15.534 2.623 1.00 76.00 88 TYR A CA 1
ATOM 640 C C . TYR A 1 88 ? -6.070 15.294 3.528 1.00 76.00 88 TYR A C 1
ATOM 642 O O . TYR A 1 88 ? -4.981 14.979 3.051 1.00 76.00 88 TYR A O 1
ATOM 650 N N . ASP A 1 89 ? -6.263 15.410 4.840 1.00 82.31 89 ASP A N 1
ATOM 651 C CA . ASP A 1 89 ? -5.211 15.231 5.836 1.00 82.31 89 ASP A CA 1
ATOM 652 C C . ASP A 1 89 ? -5.125 13.788 6.373 1.00 82.31 89 ASP A C 1
ATOM 654 O O . ASP A 1 89 ? -4.218 13.484 7.155 1.00 82.31 89 ASP A O 1
ATOM 658 N N . ALA A 1 90 ? -6.026 12.888 5.955 1.00 88.25 90 ALA A N 1
ATOM 659 C CA . ALA A 1 90 ? -5.965 11.479 6.320 1.00 88.25 90 ALA A CA 1
ATOM 660 C C . ALA A 1 90 ? -4.847 10.747 5.568 1.00 88.25 90 ALA A C 1
ATOM 662 O O . ALA A 1 90 ? -4.577 10.980 4.388 1.00 88.25 90 ALA A O 1
ATOM 663 N N . TYR A 1 91 ? -4.186 9.823 6.256 1.00 91.75 91 TYR A N 1
ATOM 664 C CA . TYR A 1 91 ? -3.166 8.974 5.654 1.00 91.75 91 TYR A CA 1
ATOM 665 C C . TYR A 1 91 ? -3.118 7.607 6.325 1.00 91.75 91 TYR A C 1
ATOM 667 O O . TYR A 1 91 ? -3.516 7.442 7.480 1.00 91.75 91 TYR A O 1
ATOM 675 N N . LEU A 1 92 ? -2.594 6.628 5.591 1.00 93.81 92 LEU A N 1
ATOM 676 C CA . LEU A 1 92 ? -2.239 5.328 6.148 1.00 93.81 92 LEU A CA 1
ATOM 677 C C . LEU A 1 92 ? -0.748 5.312 6.500 1.00 93.81 92 LEU A C 1
ATOM 679 O O . LEU A 1 92 ? 0.047 6.025 5.895 1.00 93.81 92 LEU A O 1
ATOM 683 N N . SER A 1 93 ? -0.329 4.486 7.443 1.00 93.19 93 SER A N 1
ATOM 684 C CA . SER A 1 93 ? 1.085 4.212 7.714 1.00 93.19 93 SER A CA 1
ATOM 685 C C . SER A 1 93 ? 1.285 2.743 8.052 1.00 93.19 93 SER A C 1
ATOM 687 O O . SER A 1 93 ? 0.364 2.078 8.517 1.00 93.19 93 SER A O 1
ATOM 689 N N . ALA A 1 94 ? 2.477 2.225 7.776 1.00 92.19 94 ALA A N 1
ATOM 690 C CA . ALA A 1 94 ? 2.819 0.828 7.989 1.00 92.19 94 ALA A CA 1
ATOM 691 C C . ALA A 1 94 ? 4.204 0.686 8.628 1.00 92.19 94 ALA A C 1
ATOM 693 O O . ALA A 1 94 ? 5.175 1.309 8.180 1.00 92.19 94 ALA A O 1
ATOM 694 N N . THR A 1 95 ? 4.310 -0.188 9.630 1.00 93.94 95 THR A N 1
ATOM 695 C CA . THR A 1 95 ? 5.605 -0.691 10.115 1.00 93.94 95 THR A CA 1
ATOM 696 C C . THR A 1 95 ? 5.890 -2.066 9.524 1.00 93.94 95 THR A C 1
ATOM 698 O O . THR A 1 95 ? 4.973 -2.828 9.214 1.00 93.94 95 THR A O 1
ATOM 701 N N . GLY A 1 96 ? 7.171 -2.381 9.350 1.00 90.06 96 GLY A N 1
ATOM 702 C CA . GLY A 1 96 ? 7.622 -3.636 8.765 1.00 90.06 96 GLY A CA 1
ATOM 703 C C . GLY A 1 96 ? 8.750 -3.429 7.759 1.00 90.06 96 GLY A C 1
ATOM 704 O O . GLY A 1 96 ? 9.505 -2.462 7.847 1.00 90.06 96 GLY A O 1
ATOM 705 N N . THR A 1 97 ? 8.880 -4.349 6.804 1.00 91.81 97 THR A N 1
ATOM 706 C CA . THR A 1 97 ? 9.967 -4.361 5.816 1.00 91.81 97 THR A CA 1
ATOM 707 C C . THR A 1 97 ? 9.413 -4.466 4.390 1.00 91.81 97 THR A C 1
ATOM 709 O O . THR A 1 97 ? 8.822 -5.498 4.061 1.00 91.81 97 THR A O 1
ATOM 712 N N . PRO A 1 98 ? 9.627 -3.455 3.525 1.00 86.56 98 PRO A N 1
ATOM 713 C CA . PRO A 1 98 ? 10.202 -2.145 3.827 1.00 86.56 98 PRO A CA 1
ATOM 714 C C . PRO A 1 98 ? 9.253 -1.301 4.693 1.00 86.56 98 PRO A C 1
ATOM 716 O O . PRO A 1 98 ? 8.030 -1.386 4.574 1.00 86.56 98 PRO A O 1
ATOM 719 N N . ALA A 1 99 ? 9.821 -0.457 5.552 1.00 81.69 99 ALA A N 1
ATOM 720 C CA . ALA A 1 99 ? 9.031 0.467 6.356 1.00 81.69 99 ALA A CA 1
ATOM 721 C C . ALA A 1 99 ? 8.393 1.542 5.463 1.00 81.69 99 ALA A C 1
ATOM 723 O O . ALA A 1 99 ? 9.047 2.073 4.564 1.00 81.69 99 ALA A O 1
ATOM 724 N N . ALA A 1 100 ? 7.140 1.905 5.744 1.00 82.12 100 ALA A N 1
ATOM 725 C CA . ALA A 1 100 ? 6.482 3.044 5.111 1.00 82.12 100 ALA A CA 1
ATOM 726 C C . ALA A 1 100 ? 5.752 3.882 6.160 1.00 82.12 100 ALA A C 1
ATOM 728 O O . ALA A 1 100 ? 4.548 3.723 6.382 1.00 82.12 100 ALA A O 1
ATOM 729 N N . PRO A 1 101 ? 6.477 4.806 6.809 1.00 78.50 101 PRO A N 1
ATOM 730 C CA . PRO A 1 101 ? 5.938 5.587 7.916 1.00 78.50 101 PRO A CA 1
ATOM 731 C C . PRO A 1 101 ? 4.776 6.502 7.500 1.00 78.50 101 PRO A C 1
ATOM 733 O O . PRO A 1 101 ? 4.041 6.974 8.364 1.00 78.50 101 PRO A O 1
ATOM 736 N N . ARG A 1 102 ? 4.582 6.744 6.195 1.00 87.25 102 ARG A N 1
ATOM 737 C CA . ARG A 1 102 ? 3.408 7.426 5.644 1.00 87.25 102 ARG A CA 1
ATOM 738 C C . ARG A 1 102 ? 3.104 6.936 4.228 1.00 87.25 102 ARG A C 1
ATOM 740 O O . ARG A 1 102 ? 3.990 6.896 3.381 1.00 87.25 102 ARG A O 1
ATOM 747 N N . MET A 1 103 ? 1.840 6.630 3.980 1.00 88.38 103 MET A N 1
ATOM 748 C CA . MET A 1 103 ? 1.263 6.191 2.715 1.00 88.38 103 MET A CA 1
ATOM 749 C C . MET A 1 103 ? 0.088 7.101 2.363 1.00 88.38 103 MET A C 1
ATOM 751 O O . MET A 1 103 ? -0.769 7.398 3.198 1.00 88.38 103 MET A O 1
ATOM 755 N N . HIS A 1 104 ? 0.024 7.524 1.105 1.00 84.06 104 HIS A N 1
ATOM 756 C CA . HIS A 1 104 ? -1.151 8.211 0.580 1.00 84.06 104 HIS A CA 1
ATOM 757 C C . HIS A 1 104 ? -2.315 7.220 0.426 1.00 84.06 104 HIS A C 1
ATOM 759 O O . HIS A 1 104 ? -2.107 6.096 -0.046 1.00 84.06 104 HIS A O 1
ATOM 765 N N . ILE A 1 105 ? -3.527 7.643 0.798 1.00 89.44 105 ILE A N 1
ATOM 766 C CA . ILE A 1 105 ? -4.757 6.895 0.523 1.00 89.44 105 ILE A CA 1
ATOM 767 C C . ILE A 1 105 ? -5.117 7.152 -0.940 1.00 89.44 105 ILE A C 1
ATOM 769 O O . ILE A 1 105 ? -5.644 8.202 -1.292 1.00 89.44 105 ILE A O 1
ATOM 773 N N . SER A 1 106 ? -4.770 6.216 -1.821 1.00 87.25 106 SER A N 1
ATOM 774 C CA . SER A 1 106 ? -4.943 6.366 -3.270 1.00 87.25 106 SER A CA 1
AT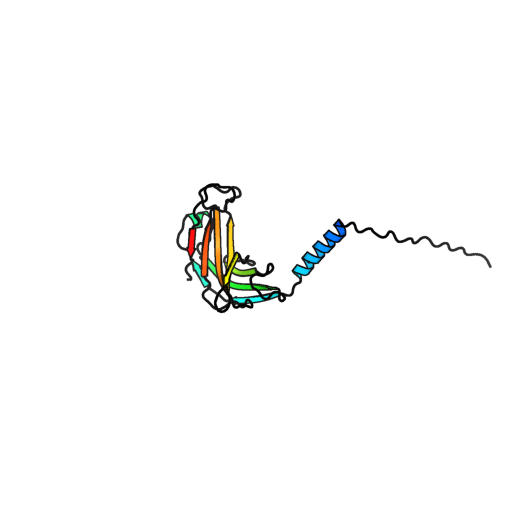OM 775 C C . SER A 1 106 ? -6.375 6.128 -3.744 1.00 87.25 106 SER A C 1
ATOM 777 O O . SER A 1 106 ? -6.689 6.426 -4.894 1.00 87.25 106 SER A O 1
ATOM 779 N N . GLY A 1 107 ? -7.244 5.608 -2.881 1.00 89.25 107 GLY A N 1
ATOM 780 C CA . GLY A 1 107 ? -8.659 5.448 -3.172 1.00 89.25 107 GLY A CA 1
ATOM 781 C C . GLY A 1 107 ? -9.395 4.679 -2.086 1.00 89.25 107 GLY A C 1
ATOM 782 O O . GLY A 1 107 ? -8.788 4.163 -1.144 1.00 89.25 107 GLY A O 1
ATOM 783 N N . ALA A 1 108 ? -10.712 4.593 -2.248 1.00 91.25 108 ALA A N 1
ATOM 784 C CA . ALA A 1 108 ? -11.558 3.751 -1.425 1.00 91.25 108 ALA A CA 1
ATOM 785 C C . ALA A 1 108 ? -12.805 3.285 -2.173 1.00 91.25 108 ALA A C 1
ATOM 787 O O . ALA A 1 108 ? -13.345 4.008 -3.011 1.00 91.25 108 ALA A O 1
ATOM 788 N N . ALA A 1 109 ? -13.277 2.094 -1.820 1.00 93.00 109 ALA A N 1
ATOM 789 C CA . ALA A 1 109 ? -14.561 1.558 -2.242 1.00 93.00 109 ALA A CA 1
ATOM 790 C C . ALA A 1 109 ? -15.526 1.525 -1.053 1.00 93.00 109 ALA A C 1
ATOM 792 O O . ALA A 1 109 ? -15.134 1.257 0.085 1.00 93.00 109 ALA A O 1
ATOM 793 N N . ARG A 1 110 ? -16.800 1.830 -1.312 1.00 92.31 110 ARG A N 1
ATOM 794 C CA . ARG A 1 110 ? -17.843 1.776 -0.289 1.00 92.31 110 ARG A CA 1
ATOM 795 C C . ARG A 1 110 ? -18.249 0.326 -0.033 1.00 92.31 110 ARG A C 1
ATOM 797 O O . ARG A 1 110 ? -18.613 -0.376 -0.966 1.00 92.31 110 ARG A O 1
ATOM 804 N N . GLU A 1 111 ? -18.278 -0.064 1.235 1.00 89.44 111 GLU A N 1
ATOM 805 C CA . GLU A 1 111 ? -18.763 -1.362 1.714 1.00 89.44 111 GLU A CA 1
ATOM 806 C C . GLU A 1 111 ? -20.055 -1.182 2.530 1.00 89.44 111 GLU A C 1
ATOM 808 O O . GLU A 1 111 ? -20.403 -0.058 2.914 1.00 89.44 111 GLU A O 1
ATOM 813 N N . ALA A 1 112 ? -20.756 -2.283 2.831 1.00 88.88 112 ALA A N 1
ATOM 814 C CA . ALA A 1 112 ? -22.005 -2.257 3.606 1.00 88.88 112 ALA A CA 1
ATOM 815 C C . ALA A 1 112 ? -21.850 -1.494 4.938 1.00 88.88 112 ALA A C 1
ATOM 817 O O . ALA A 1 112 ? -22.607 -0.564 5.214 1.00 88.88 112 ALA A O 1
ATOM 818 N N . ASP A 1 113 ? -20.788 -1.803 5.690 1.00 87.12 113 ASP A N 1
ATOM 819 C CA . ASP A 1 113 ? -20.542 -1.250 7.029 1.00 87.12 113 ASP A CA 1
ATOM 820 C C . ASP A 1 113 ? -19.258 -0.411 7.103 1.00 87.12 113 ASP A C 1
ATOM 822 O O . ASP A 1 113 ? -18.578 -0.387 8.136 1.00 87.12 113 ASP A O 1
ATOM 826 N N . GLY A 1 114 ? -18.833 0.201 5.995 1.00 92.56 114 GLY A N 1
ATOM 827 C CA . GLY A 1 114 ? -17.607 0.996 5.991 1.00 92.56 114 GLY A CA 1
ATOM 828 C C . GLY A 1 114 ? -16.964 1.169 4.627 1.00 92.56 114 GLY A C 1
ATOM 829 O O . GLY A 1 114 ? -17.644 1.462 3.645 1.00 92.56 114 GLY A O 1
ATOM 830 N N . TRP A 1 115 ? -15.645 1.015 4.589 1.00 93.31 115 TRP A N 1
ATOM 831 C CA . TRP A 1 115 ? -14.829 1.266 3.407 1.00 93.31 115 TRP A CA 1
ATOM 832 C C . TRP A 1 115 ? -13.792 0.167 3.221 1.00 93.31 115 TRP A C 1
ATOM 834 O O . TRP A 1 115 ? -13.276 -0.373 4.198 1.00 93.31 115 TRP A O 1
ATOM 844 N N . GLU A 1 116 ? -13.444 -0.124 1.977 1.00 94.94 116 GLU A N 1
ATOM 845 C CA . GLU A 1 116 ? -12.150 -0.702 1.637 1.00 94.94 116 GLU A CA 1
ATOM 846 C C . GLU A 1 116 ? -11.235 0.443 1.209 1.00 94.94 116 GLU A C 1
ATOM 848 O O . GLU A 1 116 ? -11.535 1.157 0.256 1.00 94.94 116 GLU A O 1
ATOM 853 N N . LEU A 1 117 ? -10.152 0.653 1.947 1.00 94.00 117 LEU A N 1
ATOM 854 C CA . LEU A 1 117 ? -9.176 1.710 1.717 1.00 94.00 117 LEU A CA 1
ATOM 855 C C . LEU A 1 117 ? -7.957 1.139 1.002 1.00 94.00 117 LEU A C 1
ATOM 857 O O . LEU A 1 117 ? -7.502 0.040 1.326 1.00 94.00 117 LEU A O 1
ATOM 861 N N . VAL A 1 118 ? -7.388 1.926 0.091 1.00 94.44 118 VAL A N 1
ATOM 862 C CA . VAL A 1 118 ? -6.158 1.582 -0.626 1.00 94.44 118 VAL A CA 1
ATOM 863 C C . VAL A 1 118 ? -5.040 2.524 -0.199 1.00 94.44 118 VAL A C 1
ATOM 865 O O . VAL A 1 118 ? -5.097 3.726 -0.452 1.00 94.44 118 VAL A O 1
ATOM 868 N N . GLY A 1 119 ? -4.007 1.979 0.437 1.00 92.44 119 GLY A N 1
ATOM 869 C CA . GLY A 1 119 ? -2.776 2.686 0.778 1.00 92.44 119 GLY A CA 1
ATOM 870 C C . GLY A 1 119 ? -1.668 2.381 -0.221 1.00 92.44 119 GLY A C 1
ATOM 871 O O . GLY A 1 119 ? -1.351 1.218 -0.465 1.00 92.44 119 GLY A O 1
ATOM 872 N N . SER A 1 120 ? -1.044 3.412 -0.786 1.00 87.62 120 SER A N 1
ATOM 873 C CA . SER A 1 120 ? 0.136 3.245 -1.645 1.00 87.62 120 SER A CA 1
ATOM 874 C C . SER A 1 120 ? 1.381 3.015 -0.784 1.00 87.62 120 SER A C 1
ATOM 876 O O . SER A 1 120 ? 2.004 3.977 -0.339 1.00 87.62 120 SER A O 1
ATOM 878 N N . TRP A 1 121 ? 1.718 1.747 -0.523 1.00 84.88 121 TRP A N 1
ATOM 879 C CA . TRP A 1 121 ? 2.797 1.359 0.392 1.00 84.88 121 TRP A CA 1
ATOM 880 C C . TRP A 1 121 ? 4.170 1.651 -0.191 1.00 84.88 121 TRP A C 1
ATOM 882 O O . TRP A 1 121 ? 4.956 2.400 0.388 1.00 84.88 121 TRP A O 1
ATOM 892 N N . LEU A 1 122 ? 4.443 1.107 -1.367 1.00 83.56 122 LEU A N 1
ATOM 893 C CA . LEU A 1 122 ? 5.688 1.355 -2.069 1.00 83.56 122 LEU A CA 1
ATOM 894 C C . LEU A 1 122 ? 5.361 1.881 -3.455 1.00 83.56 122 LEU A C 1
ATOM 896 O O . LEU A 1 122 ? 4.483 1.344 -4.119 1.00 83.56 122 LEU A O 1
ATOM 900 N N . SER A 1 123 ? 6.055 2.933 -3.877 1.00 83.19 123 SER A N 1
ATOM 90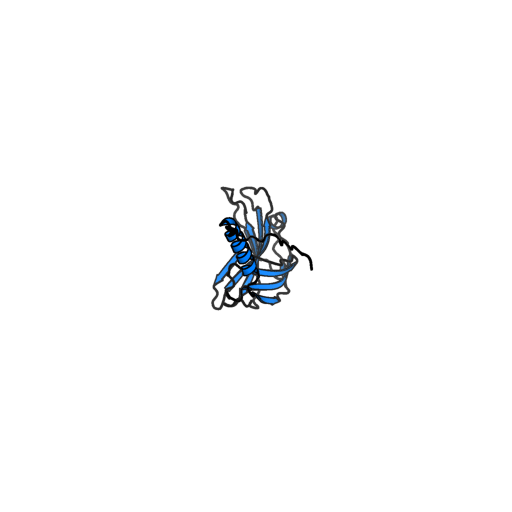1 C CA . SER A 1 123 ? 5.955 3.488 -5.225 1.00 83.19 123 SER A CA 1
ATOM 902 C C . SER A 1 123 ? 7.361 3.686 -5.763 1.00 83.19 123 SER A C 1
ATOM 904 O O . SER A 1 123 ? 8.109 4.524 -5.264 1.00 83.19 123 SER A O 1
ATOM 906 N N . LEU A 1 124 ? 7.724 2.895 -6.762 1.00 79.25 124 LEU A N 1
ATOM 907 C CA . LEU A 1 124 ? 9.026 2.923 -7.407 1.00 79.25 124 LEU A CA 1
ATOM 908 C C . LEU A 1 124 ? 8.852 3.498 -8.803 1.00 79.25 124 LEU A C 1
ATOM 910 O O . LEU A 1 124 ? 8.079 2.981 -9.604 1.00 79.25 124 LEU A O 1
ATOM 914 N N . TRP A 1 125 ? 9.582 4.570 -9.082 1.00 75.00 125 TRP A N 1
ATOM 915 C CA . TRP A 1 125 ? 9.647 5.191 -10.397 1.00 75.00 125 TRP A CA 1
ATOM 916 C C . TRP A 1 125 ? 11.031 4.899 -10.952 1.00 75.00 125 TRP A C 1
ATOM 918 O O . TRP A 1 125 ? 12.029 5.357 -10.395 1.00 75.00 125 TRP A O 1
ATOM 928 N N . SER A 1 126 ? 11.113 4.085 -12.004 1.00 60.38 126 SER A N 1
ATOM 929 C CA . SER A 1 126 ? 12.399 3.548 -12.447 1.00 60.38 126 SER A CA 1
ATOM 930 C C . SER A 1 126 ? 13.206 4.509 -13.317 1.00 60.38 126 SER A C 1
ATOM 932 O O . SER A 1 126 ? 14.343 4.184 -13.647 1.00 60.38 126 SER A O 1
ATOM 934 N N . ALA A 1 127 ? 12.673 5.668 -13.723 1.00 56.03 127 ALA A N 1
ATOM 935 C CA . ALA A 1 127 ? 13.414 6.545 -14.624 1.00 56.03 127 ALA A CA 1
ATOM 936 C C . ALA A 1 127 ? 13.075 8.034 -14.492 1.00 56.03 127 ALA A C 1
ATOM 938 O O . ALA A 1 127 ? 11.913 8.424 -14.412 1.00 56.03 127 ALA A O 1
ATOM 939 N N . LYS A 1 128 ? 14.121 8.869 -14.568 1.00 63.19 128 LYS A N 1
ATOM 940 C CA . LYS A 1 128 ? 13.996 10.297 -14.908 1.00 63.19 128 LYS A CA 1
ATOM 941 C C . LYS A 1 128 ? 13.494 10.493 -16.349 1.00 63.19 128 LYS A C 1
ATOM 943 O O . LYS A 1 128 ? 12.923 11.534 -16.648 1.00 63.19 128 LYS A O 1
ATOM 948 N N . GLU A 1 129 ? 13.689 9.487 -17.206 1.00 72.81 129 GLU A N 1
ATOM 949 C CA . GLU A 1 129 ? 13.281 9.451 -18.614 1.00 72.81 129 GLU A CA 1
ATOM 950 C C . GLU A 1 129 ? 12.508 8.150 -18.895 1.00 72.81 129 GLU A C 1
ATOM 952 O O . GLU A 1 129 ? 13.119 7.088 -19.039 1.00 72.81 129 GLU A O 1
ATOM 957 N N . PRO A 1 130 ? 11.168 8.178 -18.914 1.00 78.69 130 PRO A N 1
ATOM 958 C CA . PRO A 1 130 ? 10.382 6.976 -19.154 1.00 78.69 130 PRO A CA 1
ATOM 959 C C . PRO A 1 130 ? 10.522 6.480 -20.602 1.00 78.69 130 PRO A C 1
ATOM 961 O O . PRO A 1 130 ? 10.551 7.270 -21.546 1.00 78.69 130 PRO A O 1
ATOM 964 N N . VAL A 1 131 ? 10.559 5.158 -20.788 1.00 84.31 131 VAL A N 1
ATOM 965 C CA . VAL A 1 131 ? 10.620 4.523 -22.112 1.00 84.31 131 VAL A CA 1
ATOM 966 C C . VAL A 1 131 ? 9.208 4.188 -22.583 1.00 84.31 131 VAL A C 1
ATOM 968 O O . VAL A 1 131 ? 8.494 3.432 -21.924 1.00 84.31 131 VAL A O 1
ATOM 971 N N . CYS A 1 132 ? 8.813 4.718 -23.742 1.00 84.44 132 CYS A N 1
ATOM 972 C CA . CYS A 1 132 ? 7.486 4.468 -24.306 1.00 84.44 132 CYS A CA 1
ATOM 973 C C . CYS A 1 132 ? 7.261 2.995 -24.658 1.00 84.44 132 CYS A C 1
ATOM 975 O O . CYS A 1 132 ? 8.162 2.317 -25.154 1.00 84.44 132 CYS A O 1
ATOM 977 N N . GLY A 1 133 ? 6.035 2.516 -24.431 1.00 85.19 133 GLY A N 1
ATOM 978 C CA . GLY A 1 133 ? 5.667 1.121 -24.667 1.00 85.19 133 GLY A CA 1
ATOM 979 C C . GLY A 1 133 ? 6.261 0.144 -23.647 1.00 85.19 133 GLY A C 1
ATOM 980 O O . GLY A 1 133 ? 6.259 -1.061 -23.894 1.00 85.19 133 GLY A O 1
ATOM 981 N N . ARG A 1 134 ? 6.767 0.636 -22.507 1.00 87.56 134 ARG A N 1
ATOM 982 C CA . ARG A 1 134 ? 7.274 -0.185 -21.397 1.00 87.56 134 ARG A CA 1
ATOM 983 C C . ARG A 1 134 ? 6.667 0.240 -20.065 1.00 87.56 134 ARG A C 1
ATOM 985 O O . ARG A 1 134 ? 6.183 1.353 -19.922 1.00 87.56 134 ARG A O 1
ATOM 992 N N . LEU A 1 135 ? 6.720 -0.654 -19.083 1.00 89.69 135 LEU A N 1
ATOM 993 C CA . LEU A 1 135 ? 6.376 -0.333 -17.700 1.00 89.69 135 LEU A CA 1
ATOM 994 C C . LEU A 1 135 ? 7.543 0.457 -17.081 1.00 89.69 135 LEU A C 1
ATOM 996 O O . LEU A 1 135 ? 8.678 -0.009 -17.132 1.00 89.69 135 LEU A O 1
ATOM 1000 N N . ASN A 1 136 ? 7.315 1.648 -16.523 1.00 88.44 136 ASN A N 1
ATOM 1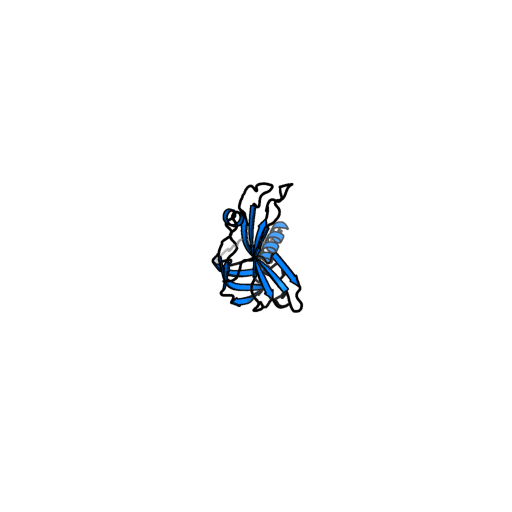001 C CA . ASN A 1 136 ? 8.371 2.459 -15.887 1.00 88.44 136 ASN A CA 1
ATOM 1002 C C . ASN A 1 136 ? 8.123 2.721 -14.397 1.00 88.44 136 ASN A C 1
ATOM 1004 O O . ASN A 1 136 ? 8.957 3.348 -13.739 1.00 88.44 136 ASN A O 1
ATOM 1008 N N . SER A 1 137 ? 7.018 2.237 -13.834 1.00 89.56 137 SER A N 1
ATOM 1009 C CA . SER A 1 137 ? 6.797 2.281 -12.393 1.00 89.56 137 SER A CA 1
ATOM 1010 C C . SER A 1 137 ? 6.141 1.015 -11.863 1.00 89.56 137 SER A C 1
ATOM 1012 O O . SER A 1 137 ? 5.446 0.283 -12.571 1.00 89.56 137 SER A O 1
ATOM 1014 N N . ALA A 1 138 ? 6.400 0.754 -10.587 1.00 91.94 138 ALA A N 1
ATOM 1015 C CA . ALA A 1 138 ? 5.824 -0.346 -9.840 1.00 91.94 138 ALA A CA 1
ATOM 1016 C C . ALA A 1 138 ? 5.321 0.159 -8.491 1.00 91.94 138 ALA A C 1
ATOM 1018 O O . ALA A 1 138 ? 5.999 0.940 -7.820 1.00 91.94 138 ALA A O 1
ATOM 1019 N N . HIS A 1 139 ? 4.159 -0.326 -8.071 1.00 91.62 139 HIS A N 1
ATOM 1020 C CA . HIS A 1 139 ? 3.590 -0.027 -6.768 1.00 91.62 139 HIS A CA 1
ATOM 1021 C C . HIS A 1 139 ? 3.228 -1.312 -6.034 1.00 91.62 139 HIS A C 1
ATOM 1023 O O . HIS A 1 139 ? 2.736 -2.255 -6.649 1.00 91.62 139 HIS A O 1
ATOM 1029 N N . ALA A 1 140 ? 3.431 -1.325 -4.720 1.00 94.25 140 ALA A N 1
ATOM 1030 C CA . ALA A 1 140 ? 2.749 -2.251 -3.826 1.00 94.25 140 ALA A CA 1
ATOM 1031 C C . ALA A 1 140 ? 1.681 -1.457 -3.073 1.00 94.25 140 ALA A C 1
ATOM 1033 O O . ALA A 1 140 ? 1.999 -0.470 -2.405 1.00 94.25 140 ALA A O 1
ATOM 1034 N N . SER A 1 141 ? 0.425 -1.873 -3.191 1.00 95.00 141 SER A N 1
ATOM 1035 C CA . SER A 1 141 ? -0.711 -1.239 -2.529 1.00 95.00 141 SER A CA 1
ATOM 1036 C C . SER A 1 141 ? -1.303 -2.173 -1.487 1.00 95.00 141 SER A C 1
ATOM 1038 O O . SER A 1 141 ? -1.482 -3.363 -1.741 1.00 95.00 141 SER A O 1
ATOM 1040 N N . VAL A 1 142 ? -1.610 -1.617 -0.321 1.00 95.19 142 VAL A N 1
ATOM 1041 C CA . VAL A 1 142 ? -2.253 -2.312 0.792 1.00 95.19 142 VAL A CA 1
ATOM 1042 C C . VAL A 1 142 ? -3.740 -1.999 0.760 1.00 95.19 142 VAL A C 1
ATOM 1044 O O . VAL A 1 142 ? -4.126 -0.833 0.727 1.00 95.19 142 VAL A O 1
ATOM 1047 N N . TYR A 1 143 ? -4.556 -3.041 0.795 1.00 95.62 143 TYR A N 1
ATOM 1048 C CA . TYR A 1 143 ? -6.006 -2.973 0.875 1.00 95.62 143 TYR A CA 1
ATOM 1049 C C . TYR A 1 143 ? -6.422 -3.373 2.281 1.00 95.62 143 TYR A C 1
ATOM 1051 O O . TYR A 1 143 ? -6.076 -4.460 2.755 1.00 95.62 143 TYR A O 1
ATOM 1059 N N . VAL A 1 144 ? -7.152 -2.490 2.953 1.00 95.50 144 VAL A N 1
ATOM 1060 C CA . VAL A 1 144 ? -7.638 -2.719 4.314 1.00 95.50 144 VAL A CA 1
ATOM 1061 C C . VAL A 1 144 ? -9.077 -2.256 4.446 1.00 95.50 144 VAL A C 1
ATOM 1063 O O . VAL A 1 144 ? -9.470 -1.231 3.896 1.00 95.50 144 VAL A O 1
ATOM 1066 N N . LYS A 1 145 ? -9.870 -2.999 5.215 1.00 95.12 145 LYS A N 1
ATOM 1067 C CA . LYS A 1 145 ? -11.241 -2.604 5.528 1.00 95.12 145 LYS A CA 1
ATOM 1068 C C . LYS A 1 145 ? -11.268 -1.694 6.749 1.00 95.12 145 LYS A C 1
ATOM 1070 O O . LYS A 1 145 ? -10.580 -1.949 7.733 1.00 95.12 145 LYS A O 1
ATOM 1075 N N . SER A 1 146 ? -12.112 -0.674 6.721 1.00 93.19 146 SER A N 1
ATOM 1076 C CA . SER A 1 146 ? -12.412 0.1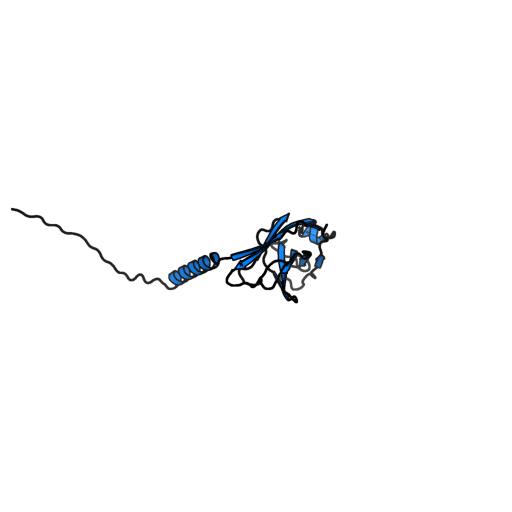75 7.870 1.00 93.19 146 SER A CA 1
ATOM 1077 C C . SER A 1 146 ? -13.914 0.252 8.115 1.00 93.19 146 SER A C 1
ATOM 1079 O O . SER A 1 146 ? -14.729 -0.050 7.242 1.00 93.19 146 SER A O 1
ATOM 1081 N N . SER A 1 147 ? -14.304 0.653 9.318 1.00 91.44 147 SER A N 1
ATOM 1082 C CA . SER A 1 147 ? -15.638 1.181 9.606 1.00 91.44 147 SER A CA 1
ATOM 1083 C C . SER A 1 147 ? -15.813 2.584 9.006 1.00 91.44 147 SER A C 1
ATOM 1085 O O . SER A 1 147 ? -14.889 3.156 8.413 1.00 91.44 147 SER A O 1
ATOM 1087 N N . LEU A 1 148 ? -17.015 3.146 9.152 1.00 88.25 148 LEU A N 1
ATOM 1088 C CA . LEU A 1 148 ? -17.355 4.488 8.665 1.00 88.25 148 LEU A CA 1
ATOM 1089 C C . LEU A 1 148 ? -16.560 5.603 9.339 1.00 88.25 148 LEU A C 1
ATOM 1091 O O . LEU A 1 148 ? -16.229 6.585 8.685 1.00 88.25 148 LEU A O 1
ATOM 1095 N N . ASP A 1 149 ? -16.255 5.430 10.619 1.00 86.50 149 ASP A N 1
ATOM 1096 C CA . ASP A 1 149 ? -15.486 6.351 11.452 1.00 86.50 149 ASP A CA 1
ATOM 1097 C C . ASP A 1 149 ? -13.969 6.105 11.383 1.00 86.50 149 ASP A C 1
ATOM 1099 O O . ASP A 1 149 ? -13.208 6.750 12.111 1.00 86.50 149 ASP A O 1
ATOM 1103 N N . GLY A 1 150 ? -13.535 5.186 10.513 1.00 87.38 150 GLY A N 1
ATOM 1104 C CA . GLY A 1 150 ? -12.132 4.919 10.210 1.00 87.38 150 GLY A CA 1
ATOM 1105 C C . GLY A 1 150 ? -11.401 4.062 11.246 1.00 87.38 150 GLY A C 1
ATOM 1106 O O . GLY A 1 150 ? -10.181 4.152 11.359 1.00 87.38 150 GLY A O 1
ATOM 1107 N N . THR A 1 151 ? -12.105 3.218 12.000 1.00 92.19 151 THR A N 1
ATOM 1108 C CA . THR A 1 151 ? -11.472 2.108 12.727 1.00 92.19 151 THR A CA 1
ATOM 1109 C C . THR A 1 151 ? -11.131 1.001 11.736 1.00 92.19 151 THR A C 1
ATOM 1111 O O . THR A 1 151 ? -11.991 0.546 10.982 1.00 92.19 151 THR A O 1
ATOM 1114 N N . LEU A 1 152 ? -9.868 0.571 11.709 1.00 93.44 152 LEU A N 1
ATOM 1115 C CA . LEU A 1 152 ? -9.436 -0.534 10.853 1.00 93.44 152 LEU A CA 1
ATOM 1116 C C . LEU A 1 152 ? -10.028 -1.847 11.372 1.00 93.44 152 LEU A C 1
ATOM 1118 O O . LEU A 1 152 ? -9.972 -2.135 12.566 1.00 93.44 152 LEU A O 1
ATOM 1122 N N . LYS A 1 153 ? -10.619 -2.626 10.469 1.00 91.81 153 LYS A N 1
ATOM 1123 C CA . LYS A 1 153 ? -11.227 -3.918 10.783 1.00 91.81 153 LYS A CA 1
ATOM 1124 C C . LYS A 1 153 ? -10.158 -4.999 10.738 1.00 91.81 153 LYS A C 1
ATOM 1126 O O . LYS A 1 153 ? -9.330 -5.010 9.827 1.00 91.81 153 LYS A O 1
ATOM 1131 N N . ASP A 1 154 ? -10.240 -5.934 11.677 1.00 82.81 154 ASP A N 1
ATOM 1132 C CA . ASP A 1 154 ? -9.453 -7.166 11.669 1.00 82.81 154 ASP A CA 1
ATOM 1133 C C . ASP A 1 154 ? -9.987 -8.118 10.586 1.00 82.81 154 ASP A C 1
ATOM 1135 O O . ASP A 1 154 ? -10.740 -9.060 10.827 1.00 82.81 154 ASP A O 1
ATOM 1139 N N . ALA A 1 155 ? -9.693 -7.763 9.340 1.00 77.88 155 ALA A N 1
ATOM 1140 C CA . ALA A 1 155 ? -9.968 -8.534 8.142 1.00 77.88 155 ALA A CA 1
ATOM 1141 C C . ALA A 1 155 ? -8.637 -8.783 7.419 1.00 77.88 155 ALA A C 1
ATOM 1143 O O . ALA A 1 155 ? -7.692 -8.009 7.605 1.00 77.88 155 ALA A O 1
ATOM 1144 N N . PRO A 1 156 ? -8.538 -9.824 6.572 1.00 84.94 156 PRO A N 1
ATOM 1145 C CA . PRO A 1 156 ? -7.319 -10.082 5.822 1.00 84.94 156 PRO A CA 1
ATOM 1146 C C . PRO A 1 156 ? -6.874 -8.841 5.045 1.00 84.94 156 PRO A C 1
ATOM 1148 O O . PRO A 1 156 ? -7.549 -8.387 4.120 1.00 84.94 156 PRO A O 1
ATOM 1151 N N . VAL A 1 157 ? -5.724 -8.295 5.435 1.00 94.06 157 VAL A N 1
ATOM 1152 C CA . VAL A 1 157 ? -5.044 -7.256 4.670 1.00 94.06 157 VAL A CA 1
ATOM 1153 C C . VAL A 1 157 ? -4.545 -7.889 3.377 1.00 94.06 157 VAL A C 1
ATOM 1155 O O . VAL A 1 157 ? -3.880 -8.924 3.404 1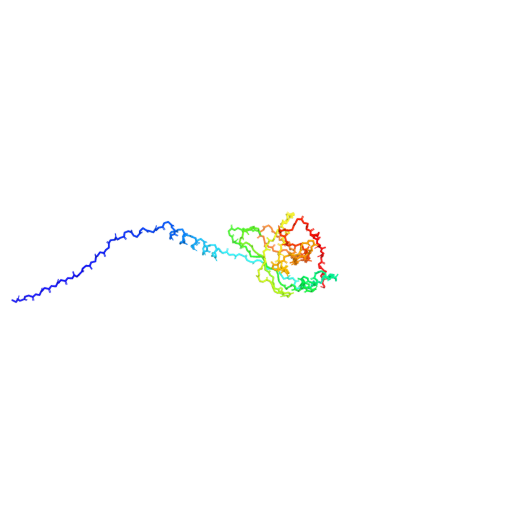.00 94.06 157 VAL A O 1
ATOM 1158 N N . THR A 1 158 ? -4.885 -7.279 2.246 1.00 95.81 158 THR A N 1
ATOM 1159 C CA . THR A 1 158 ? -4.438 -7.745 0.928 1.00 95.81 158 THR A CA 1
ATOM 1160 C C . THR A 1 158 ? -3.357 -6.811 0.410 1.00 95.81 158 THR A C 1
ATOM 1162 O O . THR A 1 158 ? -3.441 -5.597 0.591 1.00 95.81 158 THR A O 1
ATOM 1165 N N . VAL A 1 159 ? -2.331 -7.364 -0.233 1.00 95.94 159 VAL A N 1
ATOM 1166 C CA . VAL A 1 159 ? -1.267 -6.579 -0.863 1.00 95.94 159 VAL A CA 1
ATOM 1167 C C . VAL A 1 159 ? -1.239 -6.908 -2.345 1.00 95.94 159 VAL A C 1
ATOM 1169 O O . VAL A 1 159 ? -1.129 -8.074 -2.716 1.00 95.94 159 VAL A O 1
ATOM 1172 N N . ARG A 1 160 ? -1.334 -5.889 -3.197 1.00 96.69 160 ARG A N 1
ATOM 1173 C CA . ARG A 1 160 ? -1.368 -6.045 -4.655 1.00 96.69 160 ARG A CA 1
ATOM 1174 C C . ARG A 1 160 ? -0.272 -5.225 -5.311 1.00 96.69 160 ARG A C 1
ATOM 1176 O O . ARG A 1 160 ? -0.040 -4.073 -4.946 1.00 96.69 160 ARG A O 1
ATOM 1183 N N . ALA A 1 161 ? 0.384 -5.825 -6.292 1.00 96.00 161 ALA A N 1
ATOM 1184 C CA . ALA A 1 161 ? 1.326 -5.154 -7.164 1.00 96.00 161 ALA A CA 1
ATOM 1185 C C . ALA A 1 161 ? 0.613 -4.485 -8.343 1.00 96.00 161 ALA A C 1
ATOM 1187 O O . ALA A 1 161 ? -0.309 -5.048 -8.937 1.00 96.00 161 ALA A O 1
ATOM 1188 N N . PHE A 1 162 ? 1.103 -3.310 -8.720 1.00 93.56 162 PHE A N 1
ATOM 1189 C CA . PHE A 1 162 ? 0.681 -2.560 -9.897 1.00 93.56 162 PHE A CA 1
ATOM 1190 C C . PHE A 1 162 ? 1.922 -2.140 -10.670 1.00 93.56 162 PHE A C 1
ATOM 1192 O O . PHE A 1 162 ? 2.655 -1.266 -10.215 1.00 93.56 162 PHE A O 1
ATOM 1199 N N . LEU A 1 163 ? 2.166 -2.742 -11.829 1.00 93.25 163 LEU A N 1
ATOM 1200 C CA . LEU A 1 163 ? 3.182 -2.268 -12.762 1.00 93.25 163 LEU A CA 1
ATOM 1201 C C . LEU A 1 163 ? 2.488 -1.413 -13.817 1.00 93.25 163 LEU A C 1
ATOM 1203 O O . LEU A 1 163 ? 1.506 -1.849 -14.421 1.00 93.25 163 LEU A O 1
ATOM 1207 N N . MET A 1 164 ? 2.984 -0.203 -14.047 1.00 89.75 164 MET A N 1
ATOM 1208 C CA . MET A 1 164 ? 2.389 0.722 -15.007 1.00 89.75 164 MET A CA 1
ATOM 1209 C C . MET A 1 164 ? 3.453 1.457 -15.815 1.00 89.75 164 MET A C 1
ATOM 1211 O O . MET A 1 164 ? 4.628 1.497 -15.450 1.00 89.75 164 MET A O 1
ATOM 1215 N N . ASP A 1 165 ? 3.034 2.022 -16.946 1.00 85.31 165 ASP A N 1
ATOM 1216 C CA . ASP A 1 165 ? 3.919 2.793 -17.817 1.00 85.31 165 ASP A CA 1
ATOM 1217 C C . ASP A 1 165 ? 4.539 3.972 -17.061 1.00 85.31 165 ASP A C 1
ATOM 1219 O O . ASP A 1 165 ? 5.736 4.186 -17.151 1.00 85.31 165 ASP A O 1
ATOM 1223 N N . GLY A 1 166 ? 3.769 4.712 -16.260 1.00 69.81 166 GLY A N 1
ATOM 1224 C CA . GLY A 1 166 ? 4.282 5.867 -15.512 1.00 69.81 166 GLY A CA 1
ATOM 1225 C C . GLY A 1 166 ? 4.676 7.067 -16.392 1.00 69.81 166 GLY A C 1
ATOM 1226 O O . GLY A 1 166 ? 4.918 8.149 -15.861 1.00 69.81 166 GLY A O 1
ATOM 1227 N N . SER A 1 167 ? 4.694 6.932 -17.726 1.00 67.56 167 SER A N 1
ATOM 1228 C CA . SER A 1 167 ? 4.912 8.036 -18.661 1.00 67.56 167 SER A CA 1
ATOM 1229 C C . SER A 1 167 ? 3.611 8.744 -19.029 1.00 67.56 167 SER A C 1
ATOM 1231 O O . SER A 1 167 ? 2.806 8.230 -19.802 1.00 67.56 167 SER A O 1
ATOM 1233 N N . ALA A 1 168 ? 3.434 9.982 -18.568 1.00 65.25 168 ALA A N 1
ATOM 1234 C CA . ALA A 1 168 ? 2.371 10.855 -19.079 1.00 65.25 168 ALA A CA 1
ATOM 1235 C C . ALA A 1 168 ? 2.654 11.381 -20.506 1.00 65.25 168 ALA A C 1
ATOM 1237 O O . ALA A 1 168 ? 1.815 12.060 -21.092 1.00 65.25 168 ALA A O 1
ATOM 1238 N N . LEU A 1 169 ? 3.845 11.109 -21.056 1.00 66.56 169 LEU A N 1
ATOM 1239 C CA . LEU A 1 169 ? 4.358 11.733 -22.281 1.00 66.56 169 LEU A CA 1
ATOM 1240 C C . LEU A 1 169 ? 4.285 10.819 -23.515 1.00 66.56 169 LEU A C 1
ATOM 1242 O O . LEU A 1 169 ? 4.502 11.279 -24.636 1.00 66.56 169 LEU A O 1
ATOM 1246 N N . CYS A 1 170 ? 3.978 9.533 -23.338 1.00 73.38 170 CYS A N 1
ATOM 1247 C CA . CYS A 1 170 ? 3.962 8.559 -24.425 1.00 73.38 170 CYS A CA 1
ATOM 1248 C C . CYS A 1 170 ? 2.562 8.415 -25.036 1.00 73.38 170 CYS A C 1
ATOM 1250 O O . CYS A 1 170 ? 1.582 8.199 -24.332 1.00 73.38 170 CYS A O 1
ATOM 1252 N N . ARG A 1 171 ? 2.468 8.481 -26.374 1.00 74.44 171 ARG A N 1
ATOM 1253 C CA . ARG A 1 171 ? 1.208 8.227 -27.105 1.00 74.44 171 ARG A CA 1
ATOM 1254 C C . ARG A 1 171 ? 0.767 6.762 -27.055 1.00 74.44 171 ARG A C 1
ATOM 1256 O O . ARG A 1 171 ? -0.416 6.486 -27.218 1.00 74.44 171 ARG A O 1
ATOM 1263 N N . THR A 1 172 ? 1.711 5.847 -26.851 1.00 74.38 172 THR A N 1
ATOM 1264 C CA . THR A 1 172 ? 1.463 4.405 -26.782 1.00 74.38 172 THR A CA 1
ATOM 1265 C C . THR A 1 172 ? 1.860 3.922 -25.398 1.00 74.38 172 THR A C 1
ATOM 1267 O O . THR A 1 172 ? 3.053 3.797 -25.113 1.00 74.38 172 THR A O 1
ATOM 1270 N N . SER A 1 173 ? 0.870 3.700 -24.536 1.00 77.88 173 SER A N 1
ATOM 1271 C CA . SER A 1 173 ? 1.107 3.208 -23.184 1.00 77.88 173 SER A CA 1
ATOM 1272 C C . SER A 1 173 ? 1.353 1.701 -23.179 1.00 77.88 173 SER A C 1
ATOM 1274 O O . SER A 1 173 ? 0.703 0.948 -23.909 1.00 77.88 173 SER A O 1
ATOM 1276 N N . ALA A 1 174 ? 2.279 1.240 -22.338 1.00 85.69 174 ALA A N 1
ATOM 1277 C CA . ALA A 1 174 ? 2.324 -0.175 -21.985 1.00 85.69 174 ALA A CA 1
ATOM 1278 C C . ALA A 1 174 ? 1.046 -0.575 -21.222 1.00 85.69 174 ALA A C 1
ATOM 1280 O O . ALA A 1 174 ? 0.592 0.185 -20.358 1.00 85.69 174 ALA A O 1
ATOM 1281 N N . PRO A 1 175 ? 0.468 -1.761 -21.490 1.00 88.50 175 PRO A N 1
ATOM 1282 C CA . PRO A 1 175 ? -0.660 -2.255 -20.714 1.00 88.50 175 PRO A CA 1
ATOM 1283 C C . PRO A 1 175 ? -0.224 -2.497 -19.268 1.00 88.50 175 PRO A C 1
ATOM 1285 O O . PRO A 1 175 ? 0.792 -3.146 -19.023 1.00 88.50 175 PRO A O 1
ATOM 1288 N N . ALA A 1 176 ? -0.996 -1.975 -18.317 1.00 90.31 176 ALA A N 1
ATOM 1289 C CA . ALA A 1 176 ? -0.724 -2.181 -16.902 1.00 90.31 176 ALA A CA 1
ATOM 1290 C C . ALA A 1 176 ? -0.820 -3.669 -16.536 1.00 90.31 176 ALA A C 1
ATOM 1292 O O . ALA A 1 176 ? -1.638 -4.414 -17.081 1.00 90.31 176 ALA A O 1
ATOM 1293 N N . VAL A 1 177 ? 0.020 -4.091 -15.594 1.00 93.50 177 VAL A N 1
ATOM 1294 C CA . VAL A 1 177 ? 0.056 -5.462 -15.081 1.00 93.50 177 VAL A CA 1
ATOM 1295 C C . VAL A 1 177 ? -0.243 -5.431 -13.590 1.00 93.50 177 VAL A C 1
ATOM 1297 O O . VAL A 1 177 ? 0.338 -4.641 -12.846 1.00 93.50 177 VAL A O 1
ATOM 1300 N N . HIS A 1 178 ? -1.133 -6.317 -13.151 1.00 95.00 178 HIS A N 1
ATOM 1301 C CA . HIS A 1 178 ? -1.564 -6.417 -11.761 1.00 95.00 178 HIS A CA 1
ATOM 1302 C C . HIS A 1 178 ? -1.483 -7.864 -11.295 1.00 95.00 178 HIS A C 1
ATOM 1304 O O . HIS A 1 178 ? -1.852 -8.774 -12.036 1.00 95.00 178 HIS A O 1
ATOM 1310 N N . PHE A 1 179 ? -1.022 -8.073 -10.068 1.00 96.19 179 PHE A N 1
ATOM 1311 C CA . PHE A 1 179 ? -1.034 -9.384 -9.424 1.00 96.19 179 PHE A CA 1
ATOM 1312 C C . PHE A 1 179 ? -1.012 -9.227 -7.906 1.00 96.19 179 PHE A C 1
ATOM 1314 O O . PHE A 1 179 ? -0.467 -8.257 -7.377 1.00 96.19 179 PHE A O 1
ATOM 1321 N N . ASP A 1 180 ? -1.606 -10.186 -7.209 1.00 96.25 180 ASP A N 1
ATOM 1322 C CA . ASP A 1 180 ? -1.649 -10.193 -5.751 1.00 96.25 180 ASP A CA 1
ATOM 1323 C C . ASP A 1 180 ? -0.369 -10.802 -5.172 1.00 96.25 180 ASP A C 1
ATOM 1325 O O . ASP A 1 180 ? 0.238 -11.709 -5.748 1.00 96.25 180 ASP A O 1
ATOM 1329 N N . TYR A 1 181 ? 0.043 -10.297 -4.013 1.00 97.44 181 TYR A N 1
ATOM 1330 C CA . TYR A 1 181 ? 0.958 -11.027 -3.157 1.00 97.44 181 TYR A CA 1
ATOM 1331 C C . TYR A 1 181 ? 0.175 -12.087 -2.381 1.00 97.44 181 TYR A C 1
ATOM 1333 O O . TYR A 1 181 ? -0.931 -11.850 -1.897 1.00 97.44 181 TYR A O 1
ATOM 1341 N N . THR A 1 182 ? 0.795 -13.244 -2.199 1.00 97.38 182 THR A N 1
ATOM 1342 C CA . THR A 1 182 ? 0.277 -14.327 -1.368 1.00 97.38 182 THR A CA 1
ATOM 1343 C C . THR A 1 182 ? 0.754 -14.134 0.062 1.00 97.38 182 THR A C 1
ATOM 1345 O O . THR A 1 182 ? 1.945 -13.930 0.295 1.00 97.38 182 THR A O 1
ATOM 1348 N N . ARG A 1 183 ? -0.164 -14.187 1.028 1.00 95.50 183 ARG A N 1
ATOM 1349 C CA . ARG A 1 183 ? 0.185 -14.184 2.454 1.00 95.50 183 ARG A CA 1
ATOM 1350 C C . ARG A 1 183 ? 0.866 -15.509 2.828 1.00 95.50 183 ARG A C 1
ATOM 1352 O O . ARG A 1 183 ? 0.365 -16.562 2.439 1.00 95.50 183 ARG A O 1
ATOM 1359 N N . LEU A 1 184 ? 1.984 -15.428 3.551 1.00 93.81 184 LEU A N 1
ATOM 1360 C CA . LEU A 1 184 ? 2.784 -16.556 4.049 1.00 93.81 184 LEU A CA 1
ATOM 1361 C C . LEU A 1 184 ? 2.341 -17.016 5.442 1.00 93.81 184 LEU A C 1
ATOM 1363 O O . LEU A 1 184 ? 1.876 -16.150 6.223 1.00 93.81 184 LEU A O 1
#